Protein AF-A0A419DNP8-F1 (afdb_monomer_lite)

pLDDT: mean 93.85, std 8.79, range [52.62, 98.56]

Secondary structure (DSSP, 8-state):
--GGGG-HHHHHHHHHHHHHHHTTTS-HHHHHHHHHHHHHHHHHH-SSS-HHHHHHHHHHHHHHHHHHHHHT-

Sequence (73 aa):
MNEQLFTTERLMSNFREYTRQNEAHMTTIQALNAYYKVVAGSILADRIAKNADLIVRMRHLEEAYQKVAQEAR

Foldseek 3Di:
DPLVCQALVNLLVVLVVQCVVCVVPDDSLRSLVVSLVVVLVVLVPDPPDDPVSSVVSNVSSVNSSVVNVVVVD

Radius of gyration: 12.37 Å; chains: 1; bounding box: 28×19×34 Å

Structure (mmCIF, N/CA/C/O backbone):
data_AF-A0A419DNP8-F1
#
_entry.id   AF-A0A419DNP8-F1
#
loop_
_atom_site.group_PDB
_atom_site.id
_atom_site.type_symbol
_atom_site.label_atom_id
_atom_site.label_alt_id
_atom_site.label_comp_id
_atom_site.label_asym_id
_atom_site.label_entity_id
_atom_site.label_seq_id
_atom_site.pdbx_PDB_ins_code
_atom_site.Cartn_x
_atom_site.Cartn_y
_atom_site.Cartn_z
_atom_site.occupancy
_atom_site.B_iso_or_equiv
_atom_site.auth_seq_id
_atom_site.auth_comp_id
_atom_site.auth_asym_id
_atom_site.auth_atom_id
_atom_site.pdbx_PDB_model_num
ATOM 1 N N . MET A 1 1 ? 0.113 1.065 -20.052 1.00 52.62 1 MET A N 1
ATOM 2 C CA . MET A 1 1 ? -0.536 0.788 -18.754 1.00 52.62 1 MET A CA 1
ATOM 3 C C . MET A 1 1 ? -0.872 2.116 -18.106 1.00 52.62 1 MET A C 1
ATOM 5 O O . MET A 1 1 ? -0.074 3.029 -18.244 1.00 52.62 1 MET A O 1
ATOM 9 N N . ASN A 1 2 ? -2.053 2.263 -17.507 1.00 62.84 2 ASN A N 1
ATOM 10 C CA . ASN A 1 2 ? -2.549 3.572 -17.082 1.00 62.84 2 ASN A CA 1
ATOM 11 C C . ASN A 1 2 ? -1.807 4.038 -15.811 1.00 62.84 2 ASN A C 1
ATOM 13 O O . ASN A 1 2 ? -2.061 3.523 -14.724 1.00 62.84 2 ASN A O 1
ATOM 17 N N . GLU A 1 3 ? -0.858 4.968 -15.953 1.00 61.09 3 GLU A N 1
ATOM 18 C CA . GLU A 1 3 ? 0.015 5.474 -14.873 1.00 61.09 3 GLU A CA 1
ATOM 19 C C . GLU A 1 3 ? -0.774 6.040 -13.679 1.00 61.09 3 GLU A C 1
ATOM 21 O O . GLU A 1 3 ? -0.309 6.018 -12.541 1.00 61.09 3 GLU A O 1
ATOM 26 N N . GLN A 1 4 ? -2.023 6.443 -13.921 1.00 75.31 4 GLN A N 1
ATOM 27 C CA . GLN A 1 4 ? -2.964 6.947 -12.922 1.00 75.31 4 GLN A CA 1
ATOM 28 C C . GLN A 1 4 ? -3.361 5.914 -11.850 1.00 75.31 4 GLN A C 1
ATOM 30 O O . GLN A 1 4 ? -3.882 6.293 -10.804 1.00 75.31 4 GLN A O 1
ATOM 35 N N . LEU A 1 5 ? -3.135 4.613 -12.084 1.00 83.06 5 LEU A N 1
ATOM 36 C CA . LEU A 1 5 ? -3.534 3.550 -11.152 1.00 83.06 5 LEU A CA 1
ATOM 37 C C . LEU A 1 5 ? -2.663 3.475 -9.891 1.00 83.06 5 LEU A C 1
ATOM 39 O O . LEU A 1 5 ? -3.142 3.009 -8.861 1.00 83.06 5 LEU A O 1
ATOM 43 N N . PHE A 1 6 ? -1.411 3.932 -9.965 1.00 91.31 6 PHE A N 1
ATOM 44 C CA . PHE A 1 6 ? -0.425 3.803 -8.886 1.00 91.31 6 PHE A CA 1
ATOM 45 C C . PHE A 1 6 ? 0.083 5.156 -8.387 1.00 91.31 6 PHE A C 1
ATOM 47 O O . PHE A 1 6 ? 1.227 5.273 -7.954 1.00 91.31 6 PHE A O 1
ATOM 54 N N . THR A 1 7 ? -0.741 6.198 -8.472 1.00 95.62 7 THR A N 1
ATOM 55 C CA . THR A 1 7 ? -0.454 7.454 -7.777 1.00 95.62 7 THR A CA 1
ATOM 56 C C . THR A 1 7 ? -0.697 7.278 -6.280 1.00 95.62 7 THR A C 1
ATOM 58 O O . THR A 1 7 ? -1.563 6.496 -5.875 1.00 95.62 7 THR A O 1
ATOM 61 N N . THR A 1 8 ? 0.044 8.020 -5.454 1.00 97.25 8 THR A N 1
ATOM 62 C CA . THR A 1 8 ? -0.104 7.983 -3.992 1.00 97.25 8 THR A CA 1
ATOM 63 C C . THR A 1 8 ? -1.563 8.216 -3.575 1.00 97.25 8 THR A C 1
ATOM 65 O O . THR A 1 8 ? -2.121 7.404 -2.846 1.00 97.25 8 THR A O 1
ATOM 68 N N . GLU A 1 9 ? -2.234 9.234 -4.124 1.00 96.69 9 GLU A N 1
ATOM 69 C CA . GLU A 1 9 ? -3.637 9.554 -3.800 1.00 96.69 9 GLU A CA 1
ATOM 70 C C . GLU A 1 9 ? -4.616 8.419 -4.134 1.00 96.69 9 GLU A C 1
ATOM 72 O O . GLU A 1 9 ? -5.504 8.085 -3.343 1.00 96.69 9 GLU A O 1
ATOM 77 N N . ARG A 1 10 ? -4.446 7.773 -5.296 1.00 97.12 10 ARG A N 1
ATOM 78 C CA . ARG A 1 10 ? -5.288 6.638 -5.690 1.00 97.12 10 ARG A CA 1
ATOM 79 C C . ARG A 1 10 ? -5.093 5.462 -4.740 1.00 97.12 10 ARG A C 1
ATOM 81 O O . ARG A 1 10 ? -6.069 4.845 -4.319 1.00 97.12 10 ARG A O 1
ATOM 88 N N . LEU A 1 11 ? -3.844 5.175 -4.384 1.00 97.81 11 LEU A N 1
ATOM 89 C CA . LEU A 1 11 ? -3.498 4.104 -3.454 1.00 97.81 11 LEU A CA 1
ATOM 90 C C . LEU A 1 11 ? -4.030 4.392 -2.045 1.00 97.81 11 LEU A C 1
ATOM 92 O O . LEU A 1 11 ? -4.594 3.489 -1.434 1.00 97.81 11 LEU A O 1
ATOM 96 N N . MET A 1 12 ? -3.956 5.638 -1.567 1.00 98.06 12 MET A N 1
ATOM 97 C CA . MET A 1 12 ? -4.562 6.062 -0.297 1.00 98.06 12 MET A CA 1
ATOM 98 C C . MET A 1 12 ? -6.078 5.832 -0.290 1.00 98.06 12 MET A C 1
ATOM 100 O O . MET A 1 12 ? -6.607 5.247 0.653 1.00 98.06 12 MET A O 1
ATOM 104 N N . SER A 1 13 ? -6.784 6.226 -1.357 1.00 97.75 13 SER A N 1
ATOM 105 C CA . SER A 1 13 ? -8.223 5.959 -1.487 1.00 97.75 13 SER A CA 1
ATOM 106 C C . SER A 1 13 ? -8.534 4.464 -1.416 1.00 97.75 13 SER A C 1
ATOM 108 O O . SER A 1 13 ? -9.491 4.069 -0.753 1.00 97.75 13 SER A O 1
ATOM 110 N N . ASN A 1 14 ? -7.725 3.628 -2.068 1.00 97.81 14 ASN A N 1
ATOM 111 C CA . ASN A 1 14 ? -7.937 2.185 -2.055 1.00 97.81 14 ASN A CA 1
ATOM 112 C C . ASN A 1 14 ? -7.649 1.569 -0.679 1.00 97.81 14 ASN A C 1
ATOM 114 O O . ASN A 1 14 ? -8.394 0.694 -0.248 1.00 97.81 14 ASN A O 1
ATOM 118 N N . PHE A 1 15 ? -6.613 2.032 0.027 1.00 98.12 15 PHE A N 1
ATOM 119 C CA . PHE A 1 15 ? -6.336 1.615 1.403 1.00 98.12 15 PHE A CA 1
ATOM 120 C C . PHE A 1 15 ? -7.517 1.914 2.330 1.00 98.12 15 PHE A C 1
ATOM 122 O O . PHE A 1 15 ? -7.936 1.040 3.093 1.00 98.12 15 PHE A O 1
ATOM 129 N N . ARG A 1 16 ? -8.079 3.128 2.246 1.00 97.62 16 ARG A N 1
ATOM 130 C CA . ARG A 1 16 ? -9.245 3.531 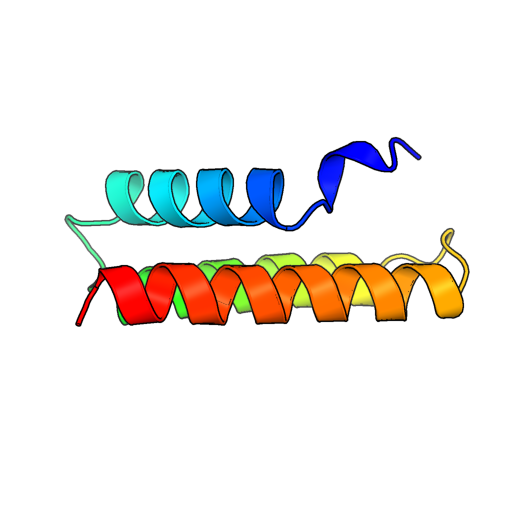3.048 1.00 97.62 16 ARG A CA 1
ATOM 131 C C . ARG A 1 16 ? -10.469 2.680 2.719 1.00 97.62 16 A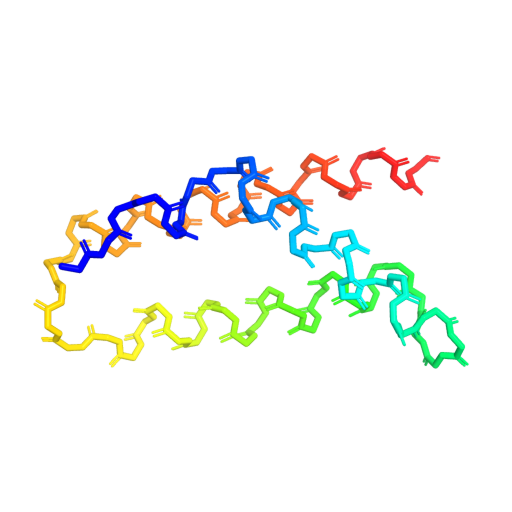RG A C 1
ATOM 133 O O . ARG A 1 16 ? -11.120 2.177 3.629 1.00 97.62 16 ARG A O 1
ATOM 140 N N . GLU A 1 17 ? -10.740 2.461 1.435 1.00 98.00 17 GLU A N 1
ATOM 141 C CA . GLU A 1 17 ? -11.874 1.643 1.000 1.00 98.00 17 GLU A CA 1
ATOM 142 C C . GLU A 1 17 ? -11.727 0.177 1.431 1.00 98.00 17 GLU A C 1
ATOM 144 O O . GLU A 1 17 ? -12.659 -0.392 1.994 1.00 98.00 17 GLU A O 1
ATOM 149 N N . TYR A 1 18 ? -10.546 -0.421 1.249 1.00 97.94 18 TYR A N 1
ATOM 150 C CA . TYR A 1 18 ? -10.276 -1.786 1.700 1.00 97.94 18 TYR A CA 1
ATOM 151 C C . TYR A 1 18 ? -10.420 -1.915 3.220 1.00 97.94 18 TYR A C 1
ATOM 153 O O . TYR A 1 18 ? -11.012 -2.878 3.704 1.00 97.94 18 TYR A O 1
ATOM 161 N N . THR A 1 19 ? -9.928 -0.933 3.979 1.00 97.06 19 THR A N 1
ATOM 162 C CA . THR A 1 19 ? -10.080 -0.902 5.440 1.00 97.06 19 THR A CA 1
ATOM 163 C C . THR A 1 19 ? -11.552 -0.866 5.838 1.00 97.06 19 THR A C 1
ATOM 165 O O . THR A 1 19 ? -11.991 -1.718 6.606 1.00 97.06 19 THR A O 1
ATOM 168 N N . ARG A 1 20 ? -12.333 0.050 5.253 1.00 96.88 20 ARG A N 1
ATOM 169 C CA . ARG A 1 20 ? -13.774 0.198 5.505 1.00 96.88 20 ARG A CA 1
ATOM 170 C C . ARG A 1 20 ? -14.553 -1.084 5.202 1.00 96.88 20 ARG A C 1
ATOM 172 O O . ARG A 1 20 ? -15.454 -1.452 5.940 1.00 96.88 20 ARG A O 1
ATOM 179 N N . GLN A 1 21 ? -14.201 -1.788 4.128 1.00 97.81 21 GLN A N 1
ATOM 180 C CA . GLN A 1 21 ? -14.855 -3.048 3.756 1.00 97.81 21 GLN A CA 1
ATOM 181 C C . GLN A 1 21 ? -14.526 -4.213 4.703 1.00 97.81 21 GLN A C 1
ATOM 183 O O . GLN A 1 21 ? -15.268 -5.191 4.738 1.00 97.81 21 GLN A O 1
ATOM 188 N N . ASN A 1 22 ? -13.427 -4.128 5.457 1.00 97.38 22 ASN A N 1
ATOM 189 C CA . ASN A 1 22 ? -12.922 -5.220 6.291 1.00 97.38 22 ASN A CA 1
ATOM 190 C C . ASN A 1 22 ? -12.938 -4.899 7.794 1.00 97.38 22 ASN A C 1
ATOM 192 O O . ASN A 1 22 ? -12.450 -5.705 8.585 1.00 97.38 22 ASN A O 1
ATOM 196 N N . GLU A 1 23 ? -13.518 -3.771 8.210 1.00 94.88 23 GLU A N 1
ATOM 197 C CA . GLU A 1 23 ? -13.514 -3.314 9.609 1.00 94.88 23 GLU A CA 1
ATOM 198 C C . GLU A 1 23 ? -14.201 -4.291 10.579 1.00 94.88 23 GLU A C 1
ATOM 200 O O . GLU A 1 23 ? -13.853 -4.352 11.755 1.00 94.88 23 GLU A O 1
ATOM 205 N N . ALA A 1 24 ? -15.122 -5.125 10.081 1.00 96.75 24 ALA A N 1
ATOM 206 C CA . ALA A 1 24 ? -15.773 -6.179 10.862 1.00 96.75 24 ALA A CA 1
ATOM 207 C C . ALA A 1 24 ? -14.853 -7.378 11.185 1.00 96.75 24 ALA A C 1
ATOM 209 O O . ALA A 1 24 ? -15.190 -8.204 12.034 1.00 96.75 24 ALA A O 1
ATOM 210 N N . HIS A 1 25 ? -13.717 -7.510 10.493 1.00 96.38 25 HIS A N 1
ATOM 211 C CA . HIS A 1 25 ? -12.847 -8.693 10.553 1.00 96.38 25 HIS A CA 1
ATOM 212 C C . HIS A 1 25 ? -11.375 -8.371 10.820 1.00 96.38 25 HIS A C 1
ATOM 214 O O . HIS A 1 25 ? -10.618 -9.257 11.217 1.00 96.38 25 HIS A O 1
ATOM 220 N N . MET A 1 26 ? -10.951 -7.130 10.585 1.00 96.38 26 MET A N 1
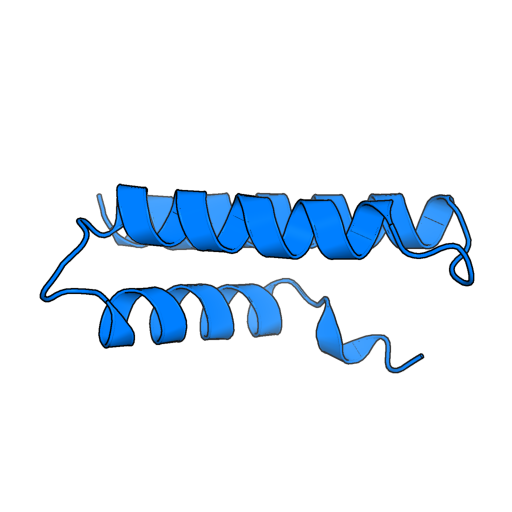ATOM 221 C CA . MET A 1 26 ? -9.564 -6.696 10.689 1.00 96.38 26 MET A CA 1
ATOM 222 C C . MET A 1 26 ? -9.482 -5.349 11.396 1.00 96.38 26 MET A C 1
ATOM 224 O O . MET A 1 26 ? -10.283 -4.452 11.147 1.00 96.38 26 MET A O 1
ATOM 228 N N . THR A 1 27 ? -8.451 -5.172 12.221 1.00 95.56 27 THR A N 1
ATOM 229 C CA . THR A 1 27 ? -8.063 -3.825 12.653 1.00 95.56 27 THR A CA 1
ATOM 230 C C . THR A 1 27 ? -7.555 -3.021 11.456 1.00 95.56 27 THR A C 1
ATOM 232 O O . THR A 1 27 ? -7.066 -3.590 10.477 1.00 95.56 27 THR A O 1
ATOM 235 N N . THR A 1 28 ? -7.585 -1.690 11.549 1.00 93.69 28 THR A N 1
ATOM 236 C CA . THR A 1 28 ? -7.076 -0.800 10.492 1.00 93.69 28 THR A CA 1
ATOM 237 C C . THR A 1 28 ? -5.666 -1.177 10.035 1.00 93.69 28 THR A C 1
ATOM 239 O O . THR A 1 28 ? -5.418 -1.329 8.843 1.00 93.69 28 THR A O 1
ATOM 242 N N . ILE A 1 29 ? -4.746 -1.427 10.971 1.00 95.75 29 ILE A N 1
ATOM 243 C CA . ILE A 1 29 ? -3.368 -1.823 10.644 1.00 95.75 29 ILE A CA 1
ATOM 244 C C . ILE A 1 29 ? -3.312 -3.200 9.965 1.00 95.75 29 ILE A C 1
ATOM 246 O O . ILE A 1 29 ? -2.531 -3.393 9.035 1.00 95.75 29 ILE A O 1
ATOM 250 N N . GLN A 1 30 ? -4.139 -4.162 10.386 1.00 97.31 30 GLN A N 1
ATOM 251 C CA . GLN A 1 30 ? -4.211 -5.471 9.725 1.00 97.31 30 GLN A CA 1
ATOM 252 C C . GLN A 1 30 ? -4.715 -5.344 8.284 1.00 97.31 30 GLN A C 1
ATOM 254 O O . GLN A 1 30 ? -4.117 -5.934 7.382 1.00 97.31 30 GLN A O 1
ATOM 259 N N . ALA A 1 31 ? -5.758 -4.542 8.057 1.00 97.69 31 ALA A N 1
ATOM 260 C CA . ALA A 1 31 ? -6.307 -4.304 6.728 1.00 97.69 31 ALA A CA 1
ATOM 261 C C . ALA A 1 31 ? -5.298 -3.588 5.812 1.00 97.69 31 ALA A C 1
ATOM 263 O O . ALA A 1 31 ? -5.079 -4.025 4.679 1.00 97.69 31 ALA A O 1
ATOM 264 N N . LEU A 1 32 ? -4.613 -2.556 6.320 1.00 97.56 32 LEU A N 1
ATOM 265 C CA . LEU A 1 32 ? -3.536 -1.863 5.606 1.00 97.56 32 LEU A CA 1
ATOM 266 C C . LEU A 1 32 ? -2.410 -2.831 5.209 1.00 97.56 32 LEU A C 1
ATOM 268 O O . LEU A 1 32 ? -2.026 -2.886 4.042 1.00 97.56 32 LEU A O 1
ATOM 272 N N . ASN A 1 33 ? -1.919 -3.645 6.147 1.00 98.19 33 ASN A N 1
ATOM 273 C CA . ASN A 1 33 ? -0.863 -4.627 5.880 1.00 98.19 33 ASN A CA 1
ATOM 274 C C . ASN A 1 33 ? -1.281 -5.673 4.837 1.00 98.19 33 ASN A C 1
ATOM 276 O O . ASN A 1 33 ? -0.492 -6.029 3.956 1.00 98.19 33 ASN A O 1
ATOM 280 N N . ALA A 1 34 ? -2.519 -6.166 4.924 1.00 98.19 34 ALA A N 1
ATOM 281 C CA . ALA A 1 34 ? -3.054 -7.143 3.982 1.00 98.19 34 ALA A CA 1
ATOM 282 C C . ALA A 1 34 ? -3.110 -6.569 2.560 1.00 98.19 34 ALA A C 1
ATOM 284 O O . ALA A 1 34 ? -2.589 -7.186 1.626 1.00 98.19 34 ALA A O 1
ATOM 285 N N . TYR A 1 35 ? -3.665 -5.364 2.404 1.00 98.06 35 TYR A N 1
ATOM 286 C CA . TYR A 1 35 ? -3.740 -4.695 1.108 1.00 98.06 35 TYR A CA 1
ATOM 287 C C . TYR A 1 35 ? -2.347 -4.385 0.546 1.00 98.06 35 TYR A C 1
ATOM 289 O O . TYR A 1 35 ? -2.071 -4.696 -0.614 1.00 98.06 35 TYR A O 1
ATOM 297 N N .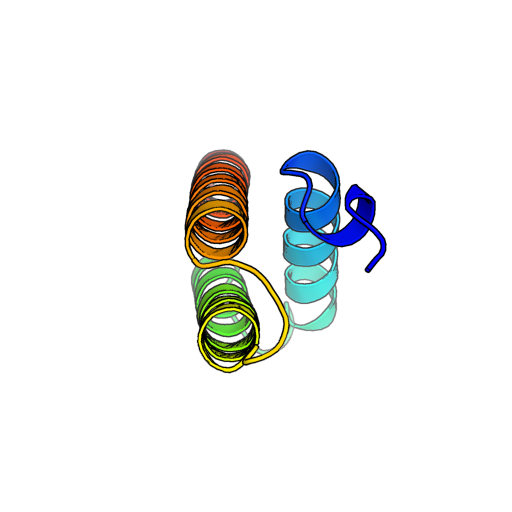 TYR A 1 36 ? -1.434 -3.860 1.374 1.00 98.50 36 TYR A N 1
ATOM 298 C CA . TYR A 1 36 ? -0.052 -3.584 0.972 1.00 98.50 36 TYR A CA 1
ATOM 299 C C . TYR A 1 36 ? 0.614 -4.829 0.385 1.00 98.50 36 TYR A C 1
ATOM 301 O O . TYR A 1 36 ? 1.169 -4.776 -0.711 1.00 98.50 36 TYR A O 1
ATOM 309 N N . LYS A 1 37 ? 0.515 -5.974 1.076 1.00 98.44 37 LYS A N 1
ATOM 310 C CA . LYS A 1 37 ? 1.135 -7.231 0.636 1.00 98.44 37 LYS A CA 1
ATOM 311 C C . LYS A 1 37 ? 0.617 -7.684 -0.730 1.00 98.44 37 LYS A C 1
ATOM 313 O O . LYS A 1 37 ? 1.410 -8.104 -1.572 1.00 98.44 37 LYS A O 1
ATOM 318 N N . VAL A 1 38 ? -0.694 -7.595 -0.958 1.00 97.88 38 VAL A N 1
ATOM 319 C CA . VAL A 1 38 ? -1.315 -7.987 -2.233 1.00 97.88 38 VAL A CA 1
ATOM 320 C C . VAL A 1 38 ? -0.870 -7.065 -3.368 1.00 97.88 38 VAL A C 1
ATOM 322 O O . VAL A 1 38 ? -0.473 -7.544 -4.436 1.00 97.88 38 VAL A O 1
ATOM 325 N N . VAL A 1 39 ? -0.888 -5.749 -3.146 1.00 97.62 39 VAL A N 1
ATOM 326 C CA . VAL A 1 39 ? -0.505 -4.780 -4.181 1.00 97.62 39 VAL A CA 1
ATOM 327 C C . VAL A 1 39 ? 0.990 -4.843 -4.476 1.00 97.62 39 VAL A C 1
ATOM 329 O O . VAL A 1 39 ? 1.364 -4.891 -5.646 1.00 97.62 39 VAL A O 1
ATOM 332 N N . ALA A 1 40 ? 1.845 -4.930 -3.455 1.00 98.00 40 ALA A N 1
ATOM 333 C CA . ALA A 1 40 ? 3.287 -5.096 -3.628 1.00 98.00 40 ALA A CA 1
ATOM 334 C C . ALA A 1 40 ? 3.614 -6.372 -4.418 1.00 98.00 40 ALA A C 1
ATOM 336 O O . ALA A 1 40 ? 4.385 -6.324 -5.375 1.00 98.00 40 ALA A O 1
ATOM 337 N N . GLY A 1 41 ? 2.979 -7.500 -4.078 1.00 97.69 41 GLY A N 1
ATOM 338 C CA . GLY A 1 41 ? 3.134 -8.749 -4.826 1.00 97.69 41 GLY A CA 1
ATOM 339 C C . GLY A 1 41 ? 2.718 -8.609 -6.293 1.00 97.69 41 GLY A C 1
ATOM 340 O O . GLY A 1 41 ? 3.418 -9.091 -7.179 1.00 97.69 41 GLY A O 1
ATOM 341 N N . SER A 1 42 ? 1.627 -7.886 -6.556 1.00 96.00 42 SER A N 1
ATOM 342 C CA . SER A 1 42 ? 1.141 -7.628 -7.917 1.00 96.00 42 SER A CA 1
ATOM 343 C C . SER A 1 42 ? 2.085 -6.723 -8.716 1.00 96.00 42 SER A C 1
ATOM 345 O O . SER A 1 42 ? 2.332 -6.992 -9.888 1.00 96.00 42 SER A O 1
ATOM 347 N N . ILE A 1 43 ? 2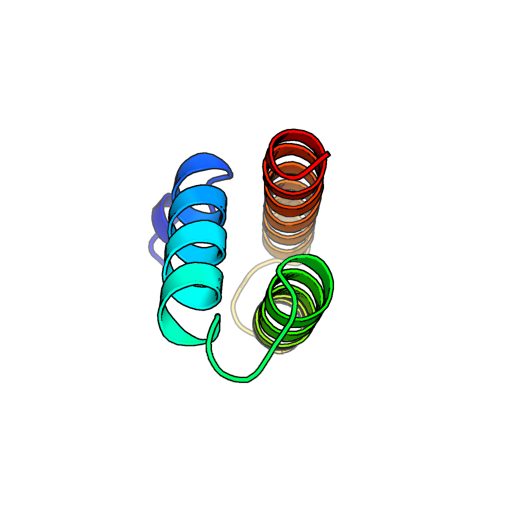.652 -5.682 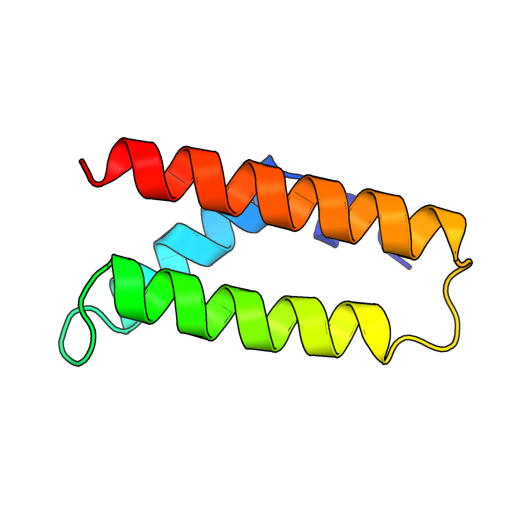-8.090 1.00 95.38 43 ILE A N 1
ATOM 348 C CA . ILE A 1 43 ? 3.653 -4.803 -8.717 1.00 95.38 43 ILE A CA 1
ATOM 349 C C . ILE A 1 43 ? 4.916 -5.601 -9.057 1.00 95.38 43 ILE A C 1
ATOM 351 O O . ILE A 1 43 ? 5.419 -5.498 -10.168 1.00 95.38 43 ILE A O 1
ATOM 355 N N . LEU A 1 44 ? 5.427 -6.414 -8.131 1.00 95.06 44 LEU A N 1
ATOM 356 C CA . LEU A 1 44 ? 6.667 -7.171 -8.341 1.00 95.06 44 LEU A CA 1
ATOM 357 C C . LEU A 1 44 ? 6.512 -8.332 -9.334 1.00 95.06 44 LEU A C 1
ATOM 359 O O . LEU A 1 44 ? 7.493 -8.751 -9.944 1.00 95.06 44 LEU A O 1
ATOM 363 N N . ALA A 1 45 ? 5.297 -8.856 -9.501 1.00 95.94 45 ALA A N 1
ATOM 364 C CA . ALA A 1 45 ? 4.999 -9.895 -10.482 1.00 95.94 45 ALA A CA 1
ATOM 365 C C . ALA A 1 45 ? 4.819 -9.354 -11.915 1.00 95.94 45 ALA A C 1
ATOM 367 O O . ALA A 1 45 ? 4.789 -10.147 -12.860 1.00 95.94 45 ALA A O 1
ATOM 368 N N . ASP A 1 46 ? 4.696 -8.034 -12.093 1.00 93.75 46 ASP A N 1
ATOM 369 C CA . ASP A 1 46 ? 4.533 -7.393 -13.398 1.00 93.75 46 ASP A CA 1
ATOM 370 C C . ASP A 1 46 ? 5.822 -7.511 -14.227 1.00 93.75 46 ASP A C 1
ATOM 372 O O . ASP A 1 46 ? 6.830 -6.858 -13.962 1.00 93.75 46 ASP A O 1
ATOM 376 N N . ARG A 1 47 ? 5.776 -8.363 -15.258 1.00 91.06 47 ARG A N 1
ATOM 377 C CA . ARG A 1 47 ? 6.897 -8.614 -16.180 1.00 91.06 47 ARG A CA 1
ATOM 378 C C . ARG A 1 47 ? 6.937 -7.662 -17.377 1.00 91.06 47 ARG A C 1
ATOM 380 O O . ARG A 1 47 ? 7.844 -7.774 -18.198 1.00 91.06 47 ARG A O 1
ATOM 387 N N . ILE A 1 48 ? 5.936 -6.796 -17.529 1.00 91.44 48 ILE A N 1
ATOM 388 C CA . ILE A 1 48 ? 5.783 -5.917 -18.694 1.00 91.44 48 ILE A CA 1
ATOM 389 C C . ILE A 1 48 ? 6.380 -4.540 -18.395 1.00 91.44 48 ILE A C 1
ATOM 391 O O . ILE A 1 48 ? 7.015 -3.937 -19.261 1.00 91.44 48 ILE A O 1
ATOM 395 N N . ALA A 1 49 ? 6.167 -4.023 -17.184 1.00 89.50 49 ALA A N 1
ATOM 396 C CA . ALA A 1 49 ? 6.683 -2.718 -16.792 1.00 89.50 49 ALA A CA 1
ATOM 397 C C . ALA A 1 49 ? 8.211 -2.706 -16.629 1.00 89.50 49 ALA A C 1
ATOM 399 O O . ALA A 1 49 ? 8.839 -3.696 -16.257 1.00 89.50 49 ALA A O 1
ATOM 400 N N . LYS A 1 50 ? 8.822 -1.541 -16.874 1.00 92.31 50 LYS A N 1
ATOM 401 C CA . LYS A 1 50 ? 10.257 -1.349 -16.644 1.00 92.31 50 LYS A CA 1
ATOM 402 C C . LYS A 1 50 ? 10.541 -1.331 -15.143 1.00 92.31 50 LYS A C 1
ATOM 404 O O . LYS A 1 50 ? 9.765 -0.769 -14.374 1.00 92.31 50 LYS A O 1
ATOM 409 N N . ASN A 1 51 ? 11.711 -1.823 -14.735 1.00 93.06 51 ASN A N 1
ATOM 410 C CA . ASN A 1 51 ? 12.128 -1.831 -13.324 1.00 93.06 51 ASN A CA 1
ATOM 411 C C . ASN A 1 51 ? 12.038 -0.447 -12.656 1.00 93.06 51 ASN A C 1
ATOM 413 O O . ASN A 1 51 ? 11.646 -0.351 -11.497 1.00 93.06 51 ASN A O 1
ATOM 417 N N . ALA A 1 52 ? 12.366 0.627 -13.383 1.00 94.25 52 ALA A N 1
ATOM 418 C CA . ALA A 1 52 ? 12.240 1.993 -12.874 1.00 94.25 52 ALA A CA 1
ATOM 419 C C . ALA A 1 52 ? 10.787 2.341 -12.504 1.00 94.25 52 ALA A C 1
ATOM 421 O O . ALA A 1 52 ? 10.546 2.893 -11.431 1.00 94.25 52 ALA A O 1
ATOM 422 N N . ASP A 1 53 ? 9.821 1.945 -13.335 1.00 93.81 53 ASP A N 1
ATOM 423 C CA . ASP A 1 53 ? 8.399 2.171 -13.072 1.00 93.81 53 ASP A CA 1
ATOM 424 C C . ASP A 1 53 ? 7.937 1.353 -11.864 1.00 93.81 53 ASP A C 1
ATOM 426 O O . ASP A 1 53 ? 7.199 1.861 -11.023 1.00 93.81 53 ASP A O 1
ATOM 430 N N . LEU A 1 54 ? 8.399 0.103 -11.737 1.00 95.12 54 LEU A N 1
ATOM 431 C CA . LEU A 1 54 ? 8.096 -0.740 -10.576 1.00 95.12 54 LEU A CA 1
ATOM 432 C C . LEU A 1 54 ? 8.582 -0.093 -9.274 1.00 95.12 54 LEU A C 1
ATOM 434 O O . LEU A 1 54 ? 7.833 -0.035 -8.300 1.00 95.12 54 LEU A O 1
ATOM 438 N N . ILE A 1 55 ? 9.801 0.458 -9.271 1.00 96.44 55 ILE A N 1
ATOM 439 C CA . ILE A 1 55 ? 10.361 1.174 -8.116 1.00 96.44 55 ILE A CA 1
ATOM 440 C C . ILE A 1 55 ? 9.507 2.396 -7.765 1.00 96.44 55 ILE A C 1
ATOM 442 O O . ILE A 1 55 ? 9.202 2.606 -6.592 1.00 96.44 55 ILE A O 1
ATOM 446 N N . VAL A 1 56 ? 9.102 3.195 -8.757 1.00 96.19 56 VAL A N 1
ATOM 447 C CA . VAL A 1 56 ? 8.247 4.373 -8.531 1.00 96.19 56 VAL A CA 1
ATOM 448 C C . VAL A 1 56 ? 6.909 3.966 -7.911 1.00 96.19 56 VAL A C 1
ATOM 450 O O . VAL A 1 56 ? 6.489 4.557 -6.919 1.00 96.19 56 VAL A O 1
ATOM 453 N N . ARG A 1 57 ? 6.272 2.904 -8.413 1.00 96.94 57 ARG A N 1
ATOM 454 C CA . ARG A 1 57 ? 5.003 2.405 -7.856 1.00 96.94 57 ARG A CA 1
ATOM 455 C C . ARG A 1 57 ? 5.151 1.877 -6.436 1.00 96.94 57 ARG A C 1
ATOM 457 O O . ARG A 1 57 ? 4.286 2.145 -5.611 1.00 96.94 57 ARG A O 1
ATOM 464 N N . MET A 1 58 ? 6.240 1.165 -6.142 1.00 98.06 58 MET A N 1
ATOM 465 C CA . MET A 1 58 ? 6.534 0.713 -4.779 1.00 98.06 58 MET A CA 1
ATOM 466 C C . MET A 1 58 ? 6.734 1.897 -3.828 1.00 98.06 58 MET A C 1
ATOM 468 O O . MET A 1 58 ? 6.234 1.862 -2.708 1.00 98.06 58 MET A O 1
ATOM 472 N N . ARG A 1 59 ? 7.397 2.974 -4.274 1.00 98.25 59 ARG A N 1
ATOM 473 C CA . ARG A 1 59 ? 7.542 4.204 -3.476 1.00 98.25 59 ARG A CA 1
ATOM 474 C C . ARG A 1 59 ? 6.198 4.879 -3.207 1.00 98.25 59 ARG A C 1
ATOM 476 O O . ARG A 1 59 ? 5.950 5.256 -2.069 1.00 98.25 59 ARG A O 1
ATOM 483 N N . HIS A 1 60 ? 5.324 4.987 -4.208 1.00 98.31 60 HIS A N 1
ATOM 484 C CA . HIS A 1 60 ? 3.978 5.535 -4.005 1.00 98.31 60 HIS A CA 1
ATOM 485 C C . HIS A 1 60 ? 3.123 4.655 -3.082 1.00 98.31 60 HIS A C 1
ATOM 487 O O . HIS A 1 60 ? 2.365 5.179 -2.270 1.00 98.31 60 HIS A O 1
ATOM 493 N N . LEU A 1 61 ? 3.251 3.326 -3.179 1.00 98.44 61 LEU A N 1
ATOM 494 C CA . LEU A 1 61 ? 2.571 2.386 -2.284 1.00 98.44 61 LEU A CA 1
ATOM 495 C C . LEU A 1 61 ? 3.023 2.566 -0.833 1.00 98.44 61 LEU A C 1
ATOM 497 O O . LEU A 1 61 ? 2.178 2.622 0.059 1.00 98.44 61 LEU A O 1
ATOM 501 N N . GLU A 1 62 ? 4.331 2.696 -0.609 1.00 98.50 62 GLU A N 1
ATOM 502 C CA . GLU A 1 62 ? 4.898 2.960 0.714 1.00 98.50 62 GLU A CA 1
ATOM 503 C C . GLU A 1 62 ? 4.432 4.308 1.270 1.00 98.50 62 GLU A C 1
ATOM 505 O O . GLU A 1 62 ? 3.943 4.381 2.394 1.00 98.50 62 GLU A O 1
ATOM 510 N N . GLU A 1 63 ? 4.510 5.375 0.474 1.00 98.56 63 GLU A N 1
ATOM 511 C CA . GLU A 1 63 ? 4.060 6.705 0.886 1.00 98.56 63 GLU A CA 1
ATOM 512 C C . GLU A 1 63 ? 2.570 6.708 1.266 1.00 98.56 63 GLU A C 1
ATOM 514 O O . GLU A 1 63 ? 2.193 7.244 2.310 1.00 98.56 63 GLU A O 1
ATOM 519 N N . ALA A 1 64 ? 1.726 6.073 0.449 1.00 98.31 64 ALA A N 1
ATOM 520 C CA . ALA A 1 64 ? 0.296 5.962 0.707 1.00 98.31 64 ALA A CA 1
ATOM 521 C C . ALA A 1 64 ? 0.010 5.187 2.000 1.00 98.31 64 ALA A C 1
ATOM 523 O O . ALA A 1 64 ? -0.815 5.625 2.803 1.00 98.31 64 ALA A O 1
ATOM 524 N N . TYR A 1 65 ? 0.715 4.073 2.224 1.00 98.50 65 TYR A N 1
ATOM 525 C CA . TYR A 1 65 ? 0.600 3.290 3.452 1.00 98.50 65 TYR A CA 1
ATOM 526 C C . TYR A 1 65 ? 0.942 4.138 4.681 1.00 98.50 65 TYR A C 1
ATOM 528 O O . TYR A 1 65 ? 0.153 4.193 5.622 1.00 98.50 65 TYR A O 1
ATOM 536 N N . GLN A 1 66 ? 2.080 4.841 4.663 1.00 98.31 66 GLN A N 1
ATOM 537 C CA . GLN A 1 66 ? 2.522 5.649 5.802 1.00 98.31 66 GLN A CA 1
ATOM 538 C C . GLN A 1 66 ? 1.544 6.787 6.112 1.00 98.31 66 GLN A C 1
ATOM 540 O O . GLN A 1 66 ? 1.230 7.010 7.281 1.00 98.31 66 GLN A O 1
ATOM 545 N N . LYS A 1 67 ? 1.021 7.474 5.087 1.00 97.94 67 LYS A N 1
ATOM 546 C CA . LYS A 1 67 ? 0.031 8.549 5.271 1.00 97.94 67 LYS A CA 1
ATOM 547 C C . LYS A 1 67 ? -1.257 8.032 5.911 1.00 97.94 67 LYS A C 1
ATOM 549 O O . LYS A 1 67 ? -1.681 8.568 6.929 1.00 97.94 67 LYS A O 1
ATOM 554 N N . VAL A 1 68 ? -1.836 6.948 5.389 1.00 97.69 68 VAL A N 1
ATOM 555 C CA . VAL A 1 68 ? -3.081 6.391 5.953 1.00 97.69 68 VAL A CA 1
ATOM 556 C C . VAL A 1 68 ? -2.846 5.771 7.336 1.00 97.69 68 VAL A C 1
ATOM 558 O O . VAL A 1 68 ? -3.691 5.888 8.218 1.00 97.69 68 VAL A O 1
ATOM 561 N N . ALA A 1 69 ? -1.683 5.162 7.581 1.00 95.81 69 ALA A N 1
ATOM 562 C CA . ALA A 1 69 ? -1.334 4.653 8.906 1.00 95.81 69 ALA A CA 1
ATOM 563 C C . ALA A 1 69 ? -1.181 5.774 9.951 1.00 95.81 69 ALA A C 1
ATOM 565 O O . ALA A 1 69 ? -1.483 5.549 11.120 1.00 95.81 69 ALA A O 1
ATOM 566 N N . GLN A 1 70 ? -0.721 6.966 9.552 1.00 95.88 70 GLN A N 1
ATOM 567 C CA . GLN A 1 70 ? -0.658 8.145 10.423 1.00 95.88 70 GLN A CA 1
ATOM 568 C C . GLN A 1 70 ? -2.044 8.734 10.711 1.00 95.88 70 GLN A C 1
ATOM 570 O O . GLN A 1 70 ? -2.268 9.174 11.830 1.00 95.88 70 GLN A O 1
ATOM 575 N N . GLU A 1 71 ? -2.975 8.696 9.751 1.00 91.81 71 GLU A N 1
ATOM 576 C CA . GLU A 1 71 ? -4.378 9.114 9.950 1.00 91.81 71 GLU A CA 1
ATOM 577 C C . GLU A 1 71 ? -5.113 8.263 11.000 1.00 91.81 71 GLU A C 1
ATOM 579 O O . GLU A 1 71 ? -6.080 8.722 11.600 1.00 91.81 71 GLU A O 1
ATOM 584 N N . ALA A 1 72 ? -4.673 7.019 11.203 1.00 78.25 72 ALA A N 1
ATOM 585 C CA . ALA A 1 72 ? -5.286 6.065 12.125 1.00 78.25 72 ALA A CA 1
ATOM 586 C C . ALA A 1 72 ? -4.677 6.069 13.543 1.00 78.25 72 ALA A C 1
ATOM 588 O O . ALA A 1 72 ? -5.074 5.235 14.361 1.00 78.25 72 ALA A O 1
ATOM 589 N N . ARG A 1 73 ? -3.690 6.935 13.815 1.00 72.38 73 ARG A N 1
ATOM 590 C CA . ARG A 1 73 ? -3.080 7.124 15.143 1.00 72.38 73 ARG A CA 1
ATOM 591 C C . ARG A 1 73 ? -3.788 8.222 15.921 1.00 72.38 73 ARG A C 1
ATOM 593 O O . ARG A 1 73 ? -3.931 8.026 17.146 1.00 72.38 73 ARG A O 1
#